Protein AF-F6EEK4-F1 (afdb_monomer)

Radius of gyration: 13.41 Å; Cα contacts (8 Å, |Δi|>4): 96; chains: 1; bounding box: 35×32×31 Å

Sequence (97 aa):
MPTETPAFQLPDASALCTNLEERAQEFRTYTPTIGKVTLNGLVANWATSQGVDLLELARNRDAVDVALENACPEVRASMLSYLDIDSIGSAMISLPG

Solvent-accessible surface area (backbone atoms only — not comparable to full-atom values): 5646 Å² total; per-residue (Å²): 128,89,82,75,71,80,70,85,75,76,70,87,29,58,68,50,47,52,57,49,58,79,40,42,69,54,36,70,70,39,55,44,70,57,29,31,54,53,50,38,52,51,52,51,52,45,34,53,75,71,71,46,59,64,69,61,42,68,75,44,30,60,44,58,37,54,32,29,50,73,58,36,46,69,60,44,54,49,51,31,62,48,41,73,45,95,42,64,28,76,47,51,64,85,71,86,128

pLDDT: mean 86.99, std 13.39, range [36.41, 97.06]

Foldseek 3Di:
DPPPDPPPADDACQQLLVVLVVCLVVLQVDALLVLLVVLQVSVVVVCVVVVHDVVVCLVVVVNSQVNCCVRPVPSQVSSCVSNVHPGSSVSNDPDDD

Structure (mmCIF, N/CA/C/O backbone):
data_AF-F6EEK4-F1
#
_entry.id   AF-F6EEK4-F1
#
loop_
_atom_site.group_PDB
_atom_site.id
_atom_site.type_symbol
_atom_site.label_atom_id
_atom_site.label_alt_id
_atom_site.label_comp_id
_atom_site.label_asym_id
_atom_site.label_entity_id
_atom_site.label_seq_id
_atom_site.pdbx_PDB_ins_code
_atom_site.Cartn_x
_atom_site.Cartn_y
_atom_site.Cartn_z
_atom_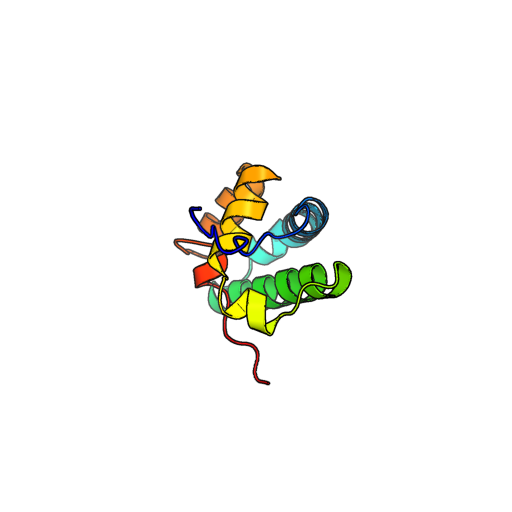site.occupancy
_atom_site.B_iso_or_equiv
_atom_site.auth_seq_id
_atom_site.auth_comp_id
_atom_site.auth_asym_id
_atom_site.auth_atom_id
_atom_site.pdbx_PDB_model_num
ATOM 1 N N . MET A 1 1 ? -21.065 -24.900 18.686 1.00 44.38 1 MET A N 1
ATOM 2 C CA . MET A 1 1 ? -21.214 -23.765 17.750 1.00 44.38 1 MET A CA 1
ATOM 3 C C . MET A 1 1 ? -19.861 -23.615 17.075 1.00 44.38 1 MET A C 1
ATOM 5 O O . MET A 1 1 ? -18.888 -23.693 17.819 1.00 44.38 1 MET A O 1
ATOM 9 N N . PRO A 1 2 ? -19.741 -23.539 15.741 1.00 53.97 2 PRO A N 1
ATOM 10 C CA . PRO A 1 2 ? -18.445 -23.262 15.134 1.00 53.97 2 PRO A CA 1
ATOM 11 C C . PRO A 1 2 ? -18.017 -21.855 15.562 1.00 53.97 2 PRO A C 1
ATOM 13 O O . PRO A 1 2 ? -18.713 -20.878 15.309 1.00 53.97 2 PRO A O 1
ATOM 16 N N . THR A 1 3 ? -16.926 -21.774 16.314 1.00 47.75 3 THR A N 1
ATOM 17 C CA . THR A 1 3 ? -16.288 -20.517 16.697 1.00 47.75 3 THR A CA 1
ATOM 18 C C . THR A 1 3 ? -15.460 -20.074 15.496 1.00 47.75 3 THR A C 1
ATOM 20 O O . THR A 1 3 ? -14.290 -20.426 15.384 1.00 47.75 3 THR A O 1
ATOM 23 N N . GLU A 1 4 ? -16.079 -19.396 14.534 1.00 55.66 4 GLU A N 1
ATOM 24 C CA . GLU A 1 4 ? -15.329 -18.738 13.466 1.00 55.66 4 GLU A CA 1
ATOM 25 C C . GLU A 1 4 ? -14.587 -17.563 14.110 1.00 55.66 4 GLU A C 1
ATOM 27 O O . GLU A 1 4 ? -15.192 -16.567 14.505 1.00 55.66 4 GLU A O 1
ATOM 32 N N . THR A 1 5 ? -13.275 -17.718 14.314 1.00 51.41 5 THR A N 1
ATOM 33 C CA . THR A 1 5 ? -12.389 -16.596 14.635 1.00 51.41 5 THR A CA 1
ATOM 34 C C . THR A 1 5 ? -12.670 -15.498 13.612 1.00 51.41 5 THR A C 1
ATOM 36 O O . THR A 1 5 ? -12.639 -15.811 12.420 1.00 51.41 5 THR A O 1
ATOM 39 N N . PRO A 1 6 ? -12.967 -14.249 14.020 1.00 58.81 6 PRO A N 1
ATOM 40 C CA . PRO A 1 6 ? -13.149 -13.179 13.053 1.00 58.81 6 PRO A CA 1
ATOM 41 C C . PRO A 1 6 ? -11.889 -13.115 12.191 1.00 58.81 6 PRO A C 1
ATOM 43 O O . PRO A 1 6 ? -10.787 -12.922 12.708 1.00 58.81 6 PRO A O 1
ATOM 46 N N . ALA A 1 7 ? -12.049 -13.374 10.892 1.00 69.56 7 ALA A N 1
ATOM 47 C CA . ALA A 1 7 ? -10.958 -13.253 9.944 1.00 69.56 7 ALA A CA 1
ATOM 48 C C . ALA A 1 7 ? -10.432 -11.818 10.024 1.00 69.56 7 ALA A C 1
ATOM 50 O O . ALA A 1 7 ? -11.219 -10.875 10.143 1.00 69.56 7 ALA A O 1
ATOM 51 N N . PHE A 1 8 ? -9.110 -11.648 9.997 1.00 82.19 8 PHE A N 1
ATOM 52 C CA . PHE A 1 8 ? -8.521 -10.320 9.903 1.00 82.19 8 PHE A CA 1
ATOM 53 C C . PHE A 1 8 ? -9.063 -9.648 8.639 1.00 82.19 8 PHE A C 1
ATOM 55 O O . PHE A 1 8 ? -8.774 -10.082 7.523 1.00 82.19 8 PHE A O 1
ATOM 62 N N . GLN A 1 9 ? -9.897 -8.630 8.828 1.00 81.00 9 GLN A N 1
ATOM 63 C CA . GLN A 1 9 ? -10.593 -7.965 7.743 1.00 81.00 9 GLN A CA 1
ATOM 64 C C . GLN A 1 9 ? -10.119 -6.526 7.666 1.00 81.00 9 GLN A C 1
ATOM 66 O O . GLN A 1 9 ? -10.195 -5.768 8.633 1.00 81.00 9 GLN A O 1
ATOM 71 N N . LEU A 1 10 ? -9.600 -6.174 6.498 1.00 88.69 10 LEU A N 1
ATOM 72 C CA . LEU A 1 10 ? -9.164 -4.824 6.216 1.00 88.69 10 LEU A CA 1
ATOM 73 C C . LEU A 1 10 ? -10.347 -3.933 5.816 1.00 88.69 10 LEU A C 1
ATOM 75 O O . LEU A 1 10 ? -11.349 -4.430 5.292 1.00 88.69 10 LEU A O 1
ATOM 79 N N . PRO A 1 11 ? -10.234 -2.619 6.058 1.00 90.12 11 PRO A N 1
ATOM 80 C CA . PRO A 1 11 ? -11.167 -1.638 5.530 1.00 90.12 11 PRO A CA 1
ATOM 81 C C . PRO A 1 11 ? -11.055 -1.552 4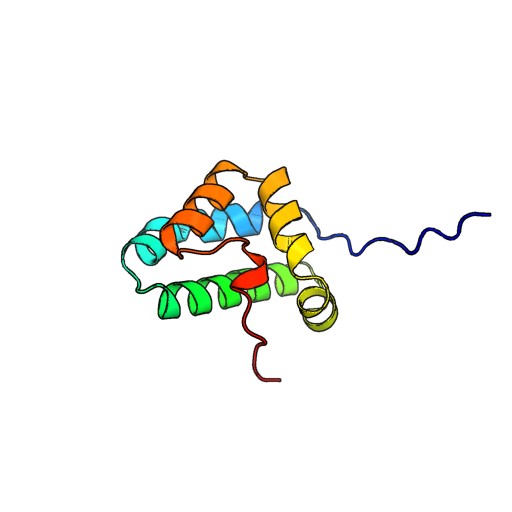.003 1.00 90.12 11 PRO A C 1
ATOM 83 O O . PRO A 1 11 ? -10.171 -2.146 3.383 1.00 90.12 11 PRO A O 1
ATOM 86 N N . ASP A 1 12 ? -11.955 -0.779 3.401 1.00 91.69 12 ASP A N 1
ATOM 87 C CA . ASP A 1 12 ? -11.934 -0.512 1.968 1.00 91.69 12 ASP A CA 1
ATOM 88 C C . ASP A 1 12 ? -10.572 0.042 1.501 1.00 91.69 12 ASP A C 1
ATOM 90 O O . ASP A 1 12 ? -9.985 0.944 2.113 1.00 91.69 12 ASP A O 1
ATOM 94 N N . ALA A 1 13 ? -10.062 -0.516 0.403 1.00 95.00 13 ALA A N 1
ATOM 95 C CA . ALA A 1 13 ? -8.742 -0.190 -0.122 1.00 95.00 13 ALA A CA 1
ATOM 96 C C . ALA A 1 13 ? -8.762 0.907 -1.197 1.00 95.00 13 ALA A C 1
ATOM 98 O O . ALA A 1 13 ? -7.704 1.195 -1.749 1.00 95.00 13 ALA A O 1
ATOM 99 N N . SER A 1 14 ? -9.891 1.575 -1.476 1.00 95.62 14 SER A N 1
ATOM 100 C CA . SER A 1 14 ? -9.973 2.592 -2.542 1.00 95.62 14 SER A CA 1
ATOM 101 C C . SER A 1 14 ? -8.942 3.705 -2.362 1.00 95.62 14 SER A C 1
ATOM 103 O O . SER A 1 14 ? -8.286 4.111 -3.317 1.00 95.62 14 SER A O 1
ATOM 105 N N . ALA A 1 15 ? -8.720 4.153 -1.122 1.00 95.25 15 ALA A N 1
ATOM 106 C CA . ALA A 1 15 ? -7.689 5.147 -0.832 1.00 95.25 15 ALA A CA 1
ATOM 107 C C . ALA A 1 15 ? -6.272 4.620 -1.124 1.00 95.25 15 ALA A C 1
ATOM 109 O O . ALA A 1 15 ? -5.426 5.364 -1.617 1.00 95.25 15 ALA A O 1
ATOM 110 N N . LEU A 1 16 ? -5.992 3.342 -0.848 1.00 95.88 16 LEU A N 1
ATOM 111 C CA . LEU A 1 16 ? -4.714 2.724 -1.209 1.00 95.88 16 LEU A CA 1
ATOM 112 C C . LEU A 1 16 ? -4.568 2.616 -2.733 1.00 95.88 16 LEU A C 1
ATOM 114 O O . LEU A 1 16 ? -3.502 2.933 -3.251 1.00 95.88 16 LEU A O 1
ATOM 118 N N . CYS A 1 17 ? -5.637 2.247 -3.444 1.00 96.88 17 CYS A N 1
ATOM 119 C CA . CYS A 1 17 ? -5.673 2.205 -4.906 1.00 96.88 17 CYS A CA 1
ATOM 120 C C . CYS A 1 17 ? -5.290 3.559 -5.513 1.00 96.88 17 CYS A C 1
ATOM 122 O O . CYS A 1 17 ? -4.348 3.621 -6.299 1.00 96.88 17 CYS A O 1
ATOM 124 N N . THR A 1 18 ? -5.924 4.649 -5.062 1.00 96.69 18 THR A N 1
ATOM 125 C CA . THR A 1 18 ? -5.595 6.009 -5.515 1.00 96.69 18 THR A CA 1
ATOM 126 C C . THR A 1 18 ? -4.119 6.336 -5.292 1.00 96.69 18 THR A C 1
ATOM 128 O O . THR A 1 18 ? -3.442 6.766 -6.221 1.00 96.69 18 THR A O 1
ATOM 131 N N . ASN A 1 19 ? -3.583 6.061 -4.098 1.00 95.50 19 ASN A N 1
ATOM 132 C CA . ASN A 1 19 ? -2.172 6.321 -3.794 1.00 95.50 19 ASN A CA 1
ATOM 133 C C . ASN A 1 19 ? -1.206 5.531 -4.704 1.00 95.50 19 ASN A C 1
ATOM 135 O O . ASN A 1 19 ? -0.141 6.034 -5.072 1.00 95.50 19 ASN A O 1
ATOM 139 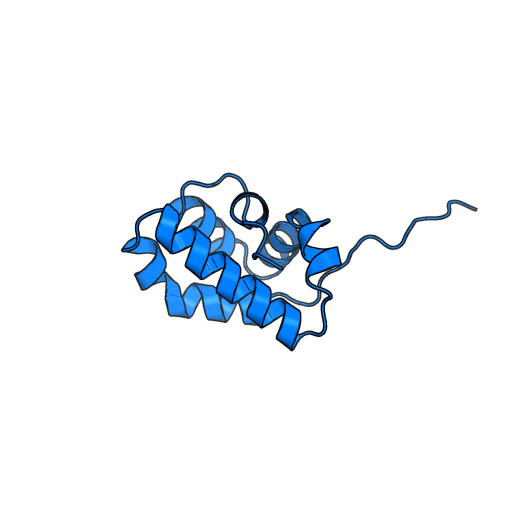N N . LEU A 1 20 ? -1.547 4.284 -5.050 1.00 95.12 20 LEU A N 1
ATOM 140 C CA . LEU A 1 20 ? -0.747 3.448 -5.950 1.00 95.12 20 LEU A CA 1
ATOM 141 C C . LEU A 1 20 ? -0.802 3.957 -7.394 1.00 95.12 20 LEU A C 1
ATOM 143 O O . LEU A 1 20 ? 0.224 3.972 -8.076 1.00 9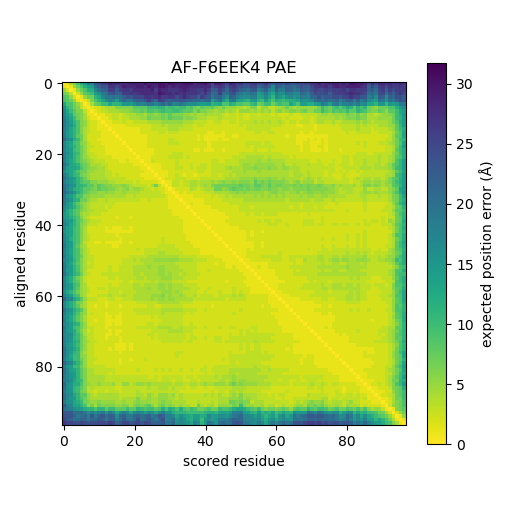5.12 20 LEU A O 1
ATOM 147 N N . GLU A 1 21 ? -1.973 4.396 -7.853 1.00 94.38 21 GLU A N 1
ATOM 148 C CA . GLU A 1 21 ? -2.159 4.967 -9.189 1.00 94.38 21 GLU A CA 1
ATOM 149 C C . GLU A 1 21 ? -1.423 6.295 -9.359 1.00 94.38 21 GLU A C 1
ATOM 151 O O . GLU A 1 21 ? -0.696 6.469 -10.340 1.00 94.38 21 GLU A O 1
ATOM 156 N N . GLU A 1 22 ? -1.532 7.199 -8.382 1.00 95.12 22 GLU A N 1
ATOM 157 C CA . GLU A 1 22 ? -0.822 8.484 -8.379 1.00 95.12 22 GLU A CA 1
ATOM 158 C C . GLU A 1 22 ? 0.697 8.298 -8.488 1.00 95.12 22 GLU A C 1
ATOM 160 O O . GLU A 1 22 ? 1.392 9.105 -9.107 1.00 95.12 22 GLU A O 1
ATOM 165 N N . ARG A 1 23 ? 1.216 7.193 -7.942 1.00 93.00 23 ARG A N 1
ATOM 166 C CA . ARG A 1 23 ? 2.641 6.839 -7.971 1.00 93.00 23 ARG A CA 1
ATOM 167 C C . ARG A 1 23 ? 3.001 5.799 -9.026 1.00 93.00 23 ARG A C 1
ATOM 169 O O . ARG A 1 23 ? 4.146 5.351 -9.072 1.00 93.00 23 ARG A O 1
ATOM 176 N N . ALA A 1 24 ? 2.093 5.433 -9.930 1.00 90.94 24 ALA A N 1
ATOM 177 C CA . ALA A 1 24 ? 2.339 4.379 -10.916 1.00 90.94 24 ALA A CA 1
ATOM 178 C C . ALA A 1 24 ? 3.567 4.660 -11.805 1.00 90.94 24 ALA A C 1
ATOM 180 O O . ALA A 1 24 ? 4.283 3.736 -12.192 1.00 90.94 24 ALA A O 1
ATOM 181 N N . GLN A 1 25 ? 3.848 5.930 -12.119 1.00 91.06 25 GLN A N 1
ATOM 182 C CA . GLN A 1 25 ? 5.049 6.308 -12.873 1.00 91.06 25 GLN A CA 1
ATOM 183 C C . GLN A 1 25 ? 6.347 6.053 -12.085 1.00 91.06 25 GLN A C 1
ATOM 185 O O . GLN A 1 25 ? 7.343 5.632 -12.678 1.00 91.06 25 GLN A O 1
ATOM 190 N N . GLU A 1 26 ? 6.337 6.264 -10.766 1.00 91.56 26 GLU A N 1
ATOM 191 C CA . GLU A 1 26 ? 7.471 5.964 -9.885 1.00 91.56 26 GLU A CA 1
ATOM 192 C C . GLU A 1 26 ? 7.767 4.462 -9.910 1.00 91.56 26 GLU A C 1
ATOM 194 O O . GLU A 1 26 ? 8.892 4.061 -10.204 1.00 91.56 26 GLU A O 1
ATOM 199 N N . PHE A 1 27 ? 6.738 3.629 -9.722 1.00 91.25 27 PHE A N 1
ATOM 200 C CA . PHE A 1 27 ? 6.860 2.168 -9.735 1.00 91.25 27 PHE A CA 1
ATOM 201 C C . PHE A 1 27 ? 7.428 1.611 -11.044 1.00 91.25 27 PHE A C 1
ATOM 203 O O . PHE A 1 27 ? 8.210 0.668 -11.008 1.00 91.25 27 PHE A O 1
ATOM 210 N N . ARG A 1 28 ? 7.097 2.217 -12.190 1.00 89.38 28 ARG A N 1
ATOM 211 C CA . ARG A 1 28 ? 7.655 1.829 -13.501 1.00 89.38 28 ARG A CA 1
ATOM 212 C C . ARG A 1 28 ? 9.124 2.213 -13.684 1.00 89.38 28 ARG A C 1
ATOM 214 O O . ARG A 1 28 ? 9.799 1.638 -14.532 1.00 89.38 28 ARG A O 1
ATOM 221 N N . THR A 1 29 ? 9.596 3.219 -12.953 1.00 91.44 29 THR A N 1
ATOM 222 C CA . THR A 1 29 ? 10.952 3.772 -13.100 1.00 91.44 29 THR A CA 1
ATOM 223 C C . THR A 1 29 ? 11.911 3.204 -12.054 1.00 91.44 29 THR A C 1
ATOM 225 O O . THR A 1 29 ? 13.117 3.115 -12.281 1.00 91.44 29 THR A O 1
ATOM 228 N N . TYR A 1 30 ? 11.388 2.843 -10.885 1.00 88.69 30 TYR A N 1
ATOM 229 C CA . TYR A 1 30 ? 12.169 2.328 -9.773 1.00 88.69 30 TYR A CA 1
ATOM 230 C C . TYR A 1 30 ? 12.647 0.899 -10.008 1.00 88.69 30 TYR A C 1
ATOM 232 O O . TYR A 1 30 ? 11.998 0.086 -10.658 1.00 88.69 30 TYR A O 1
ATOM 240 N N . THR A 1 31 ? 13.798 0.576 -9.415 1.00 87.56 31 THR A N 1
ATOM 241 C CA . THR A 1 31 ? 14.203 -0.823 -9.279 1.00 87.56 31 THR A CA 1
ATOM 242 C C . THR A 1 31 ? 13.219 -1.548 -8.356 1.00 87.56 31 THR A C 1
ATOM 244 O O . THR A 1 31 ? 12.662 -0.913 -7.451 1.00 87.56 31 THR A O 1
ATOM 247 N N . PRO A 1 32 ? 13.048 -2.877 -8.493 1.00 85.12 32 PRO A N 1
ATOM 248 C CA . PRO A 1 32 ? 12.143 -3.644 -7.637 1.00 85.12 32 PRO A CA 1
ATOM 249 C C . PRO A 1 32 ? 12.377 -3.415 -6.138 1.00 85.12 32 PRO A C 1
ATOM 251 O O . PRO A 1 32 ? 11.428 -3.329 -5.366 1.00 85.12 32 PRO A O 1
ATOM 254 N N . THR A 1 33 ? 13.632 -3.244 -5.708 1.00 87.31 33 THR A N 1
ATOM 255 C CA . THR A 1 33 ? 13.970 -2.952 -4.306 1.00 87.31 33 THR A CA 1
ATOM 256 C C . THR A 1 33 ? 13.388 -1.620 -3.831 1.00 87.31 33 THR A C 1
ATOM 258 O O . THR A 1 33 ? 12.767 -1.575 -2.771 1.00 87.31 33 THR A O 1
ATOM 261 N N . ILE A 1 34 ? 13.559 -0.541 -4.603 1.00 88.62 34 ILE A N 1
ATOM 262 C CA . ILE A 1 34 ? 13.026 0.782 -4.241 1.00 88.62 34 ILE A CA 1
ATOM 263 C C . ILE A 1 34 ? 11.498 0.756 -4.303 1.00 88.62 34 ILE A C 1
ATOM 265 O O . ILE A 1 34 ? 10.840 1.230 -3.381 1.00 88.62 34 ILE A O 1
ATOM 269 N N . GLY A 1 35 ? 10.930 0.131 -5.337 1.00 90.94 35 GLY A N 1
ATOM 270 C CA . GLY A 1 35 ? 9.487 -0.023 -5.469 1.00 90.94 35 GLY A CA 1
ATOM 271 C C . GLY A 1 35 ? 8.859 -0.748 -4.272 1.00 90.94 35 GLY A C 1
ATOM 272 O O . GLY A 1 35 ? 7.857 -0.283 -3.737 1.00 90.94 35 GLY A O 1
ATOM 273 N N . LYS A 1 36 ? 9.479 -1.823 -3.770 1.00 90.31 36 LYS A N 1
ATOM 274 C CA . LYS A 1 36 ? 9.005 -2.528 -2.564 1.00 90.31 36 LYS A CA 1
ATOM 275 C C . LYS A 1 36 ? 9.001 -1.621 -1.332 1.00 90.31 36 LYS A C 1
ATOM 277 O O . LYS A 1 36 ? 8.036 -1.640 -0.573 1.00 90.31 36 LYS A O 1
ATOM 282 N N . VAL A 1 37 ? 10.031 -0.795 -1.136 1.00 90.88 37 VAL A N 1
ATOM 283 C CA . VAL A 1 37 ? 10.069 0.173 -0.022 1.00 90.88 37 VAL A CA 1
ATOM 284 C C . VAL A 1 37 ? 8.946 1.205 -0.152 1.00 90.88 37 VAL A C 1
ATOM 286 O O . VAL A 1 37 ? 8.231 1.450 0.819 1.00 90.88 37 VAL A O 1
ATOM 289 N N . THR A 1 38 ? 8.737 1.755 -1.351 1.00 91.50 38 THR A N 1
ATOM 290 C CA . THR A 1 38 ? 7.640 2.697 -1.621 1.00 91.50 38 THR A CA 1
ATOM 291 C C . THR A 1 38 ? 6.280 2.062 -1.334 1.00 91.50 38 THR A C 1
ATOM 293 O O . THR A 1 38 ? 5.474 2.648 -0.616 1.00 91.50 38 THR A O 1
ATOM 296 N N . LEU A 1 39 ? 6.044 0.837 -1.817 1.00 92.94 39 LEU A N 1
ATOM 297 C CA . LEU A 1 39 ? 4.814 0.085 -1.560 1.00 92.94 39 LEU A CA 1
ATOM 298 C C . LEU A 1 39 ? 4.561 -0.098 -0.056 1.00 92.94 39 LEU A C 1
ATOM 300 O O . LEU A 1 39 ? 3.457 0.173 0.410 1.00 92.94 39 LEU A O 1
ATOM 304 N N . ASN A 1 40 ? 5.581 -0.495 0.713 1.00 91.56 40 ASN A N 1
ATOM 305 C CA . ASN A 1 40 ? 5.468 -0.645 2.169 1.00 91.56 40 ASN A CA 1
ATOM 306 C C . ASN A 1 40 ? 5.037 0.652 2.853 1.00 91.56 40 ASN A C 1
ATOM 308 O O . ASN A 1 40 ? 4.150 0.630 3.704 1.00 91.56 40 ASN A O 1
ATOM 312 N N . GLY A 1 41 ? 5.637 1.780 2.465 1.00 92.06 41 GLY A N 1
ATOM 313 C CA . GLY A 1 41 ? 5.276 3.088 3.004 1.00 92.06 41 GLY A CA 1
ATOM 314 C C . GLY A 1 41 ? 3.818 3.454 2.726 1.00 92.06 41 GLY A C 1
ATOM 315 O O . GLY A 1 41 ? 3.123 3.918 3.627 1.00 92.06 41 GLY A O 1
ATOM 316 N N . LEU A 1 42 ? 3.329 3.195 1.509 1.00 94.25 42 LEU A N 1
ATOM 317 C CA . LEU A 1 42 ? 1.937 3.471 1.136 1.00 94.25 42 LEU A CA 1
ATOM 318 C C . LEU A 1 42 ? 0.947 2.591 1.901 1.00 94.25 42 LEU A C 1
ATOM 320 O O . LEU A 1 42 ? -0.029 3.110 2.441 1.00 94.25 42 LEU A O 1
ATOM 324 N N . VAL A 1 43 ? 1.219 1.286 2.000 1.00 93.88 43 VAL A N 1
ATOM 325 C CA . VAL A 1 43 ? 0.373 0.346 2.749 1.00 93.88 43 VAL A CA 1
ATOM 326 C C . VAL A 1 43 ? 0.338 0.717 4.230 1.00 93.88 43 VAL A C 1
ATOM 328 O O . VAL A 1 43 ? -0.742 0.790 4.809 1.00 93.88 43 VAL A O 1
ATOM 331 N N . ALA A 1 44 ? 1.490 1.013 4.840 1.00 91.94 44 ALA A N 1
ATOM 332 C CA . ALA A 1 44 ? 1.561 1.400 6.246 1.00 91.94 44 ALA A CA 1
ATOM 333 C C . ALA A 1 44 ? 0.844 2.731 6.519 1.00 91.94 44 ALA A C 1
ATOM 335 O O . ALA A 1 44 ? 0.105 2.840 7.498 1.00 91.94 44 ALA A O 1
AT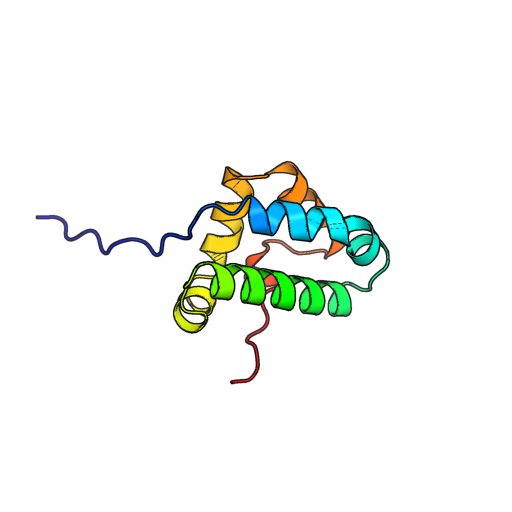OM 336 N N . ASN A 1 45 ? 1.012 3.729 5.645 1.00 93.62 45 ASN A N 1
ATOM 337 C CA . ASN A 1 45 ? 0.330 5.015 5.770 1.00 93.62 45 ASN A CA 1
ATOM 338 C C . ASN A 1 45 ? -1.193 4.866 5.638 1.00 93.62 45 ASN A C 1
ATOM 340 O O . ASN A 1 45 ? -1.936 5.397 6.462 1.00 93.62 45 ASN A O 1
ATOM 344 N N . TRP A 1 46 ? -1.659 4.111 4.639 1.00 94.44 46 TRP A N 1
ATOM 345 C CA . TRP A 1 46 ? -3.081 3.816 4.466 1.00 94.44 46 TRP A CA 1
ATOM 346 C C . TRP A 1 46 ? -3.649 3.073 5.679 1.00 94.44 46 TRP A C 1
ATOM 348 O O . TRP A 1 46 ? -4.630 3.526 6.261 1.00 94.44 46 TRP A O 1
ATOM 358 N N . ALA A 1 47 ? -3.000 1.993 6.114 1.00 92.62 47 ALA A N 1
ATOM 359 C CA . ALA A 1 47 ? -3.428 1.209 7.268 1.00 92.62 47 ALA A CA 1
ATOM 360 C C . ALA A 1 47 ? -3.522 2.077 8.534 1.00 92.62 47 ALA A C 1
ATOM 362 O O . ALA A 1 47 ? -4.552 2.082 9.208 1.00 92.62 47 ALA A O 1
ATOM 363 N N . THR A 1 48 ? -2.500 2.897 8.794 1.00 93.31 48 THR A N 1
ATOM 364 C CA . THR A 1 48 ? -2.486 3.846 9.920 1.00 93.31 48 THR A CA 1
ATOM 365 C C . THR A 1 48 ? -3.634 4.853 9.826 1.00 93.31 48 THR A C 1
ATOM 367 O O . THR A 1 48 ? -4.333 5.082 10.810 1.00 93.31 48 THR A O 1
ATOM 370 N N . SER A 1 49 ? -3.882 5.419 8.640 1.00 93.06 49 SER A N 1
ATOM 371 C CA . SER A 1 49 ? -4.990 6.355 8.399 1.00 93.06 49 SER A CA 1
ATOM 372 C C . SER A 1 49 ? -6.367 5.737 8.645 1.00 93.06 49 SER A C 1
ATOM 374 O O . SER A 1 49 ? -7.311 6.475 8.921 1.00 93.06 49 SER A O 1
ATOM 376 N N . GLN A 1 50 ? -6.497 4.419 8.508 1.00 92.12 50 GLN A N 1
ATOM 377 C CA . GLN A 1 50 ? -7.743 3.693 8.743 1.00 92.12 50 GLN A CA 1
ATOM 378 C C . GLN A 1 50 ? -7.840 3.116 10.167 1.00 92.12 50 GLN A C 1
ATOM 380 O O . GLN A 1 50 ? -8.834 2.478 10.503 1.00 92.12 50 GLN A O 1
ATOM 385 N N . GLY A 1 51 ? -6.823 3.322 11.013 1.00 91.25 51 GLY A N 1
ATOM 386 C CA . GLY A 1 51 ? -6.774 2.768 12.368 1.00 91.25 51 GLY A CA 1
ATOM 387 C C . GLY A 1 51 ? -6.479 1.266 12.423 1.00 91.25 51 GLY A C 1
ATOM 388 O O . GLY A 1 51 ? -6.785 0.624 13.426 1.00 91.25 51 GLY A O 1
ATOM 389 N N . VAL A 1 52 ? -5.902 0.695 11.363 1.00 91.69 52 VAL A N 1
ATOM 390 C CA . VAL A 1 52 ? -5.472 -0.708 11.326 1.00 91.69 52 VAL A CA 1
ATOM 391 C C . VAL A 1 52 ? -4.166 -0.863 12.100 1.00 91.69 52 VAL A C 1
ATOM 393 O O . VAL A 1 52 ? -3.208 -0.119 11.885 1.00 91.69 52 VAL A O 1
ATOM 396 N N . ASP A 1 53 ? -4.107 -1.868 12.972 1.00 90.88 53 ASP A N 1
ATOM 397 C CA . ASP A 1 53 ? -2.884 -2.223 13.684 1.00 90.88 53 ASP A CA 1
ATOM 398 C C . ASP A 1 53 ? -1.845 -2.815 12.713 1.00 90.88 53 ASP A C 1
ATOM 400 O O . ASP A 1 53 ? -2.075 -3.842 12.067 1.00 90.88 53 ASP A O 1
ATOM 404 N N . LEU A 1 54 ? -0.690 -2.153 12.591 1.00 89.06 54 LEU A N 1
ATOM 405 C CA . LEU A 1 54 ? 0.361 -2.557 11.651 1.00 89.06 54 LEU A CA 1
ATOM 406 C C . LEU A 1 54 ? 0.989 -3.908 12.011 1.00 89.06 54 LEU A C 1
ATOM 408 O O . LEU A 1 54 ? 1.492 -4.598 11.124 1.00 89.06 54 LEU A O 1
ATOM 412 N N . LEU A 1 55 ? 0.966 -4.298 13.288 1.00 89.19 55 LEU A N 1
ATOM 413 C CA . LEU A 1 55 ? 1.514 -5.573 13.735 1.00 89.19 55 LEU A CA 1
ATOM 414 C C . LEU A 1 55 ? 0.578 -6.731 13.350 1.00 89.19 55 LEU A C 1
ATOM 416 O O . LEU A 1 55 ? 1.047 -7.755 12.851 1.00 89.19 55 LEU A O 1
ATOM 420 N N . GLU A 1 56 ? -0.734 -6.560 13.509 1.00 89.94 56 GLU A N 1
ATOM 421 C CA . GLU A 1 56 ? -1.753 -7.480 12.994 1.00 89.94 56 GLU A CA 1
ATOM 422 C C . GLU A 1 56 ? -1.720 -7.551 11.465 1.00 89.94 56 GLU A C 1
ATOM 424 O O . GLU A 1 56 ? -1.762 -8.644 10.900 1.00 89.94 56 GLU A O 1
ATOM 429 N N . LEU A 1 57 ?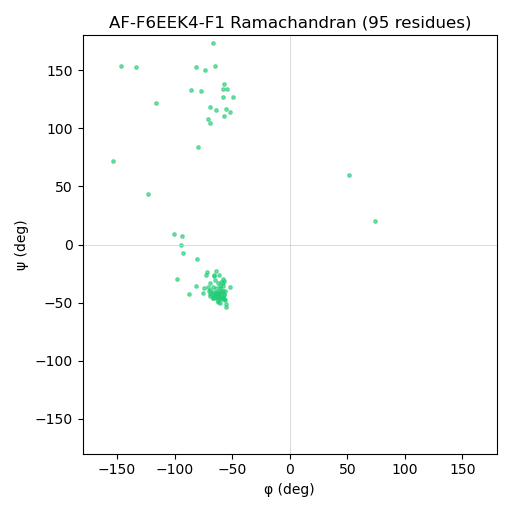 -1.558 -6.413 10.787 1.00 89.69 57 LEU A N 1
ATOM 430 C CA . LEU A 1 57 ? -1.413 -6.371 9.334 1.00 89.69 57 LEU A CA 1
ATOM 431 C C . LEU A 1 57 ? -0.166 -7.119 8.854 1.00 89.69 57 LEU A C 1
ATOM 433 O O . LEU A 1 57 ? -0.238 -7.882 7.896 1.00 89.69 57 LEU A O 1
ATOM 437 N N . ALA A 1 58 ? 0.969 -6.955 9.535 1.00 88.12 58 ALA A N 1
ATOM 438 C CA . ALA A 1 58 ? 2.196 -7.674 9.207 1.00 88.12 58 ALA A CA 1
ATOM 439 C C . ALA A 1 58 ? 2.040 -9.198 9.364 1.00 88.12 58 ALA A C 1
ATOM 441 O O . ALA A 1 58 ? 2.629 -9.959 8.594 1.00 88.12 58 ALA A O 1
ATOM 442 N N . ARG A 1 59 ? 1.221 -9.652 10.326 1.00 89.69 59 ARG A N 1
ATOM 443 C CA . ARG A 1 59 ? 0.849 -11.069 10.488 1.00 89.69 59 ARG A CA 1
ATOM 444 C C . ARG A 1 59 ? -0.118 -11.565 9.408 1.00 89.69 59 ARG A C 1
ATOM 446 O O . ARG A 1 59 ? -0.102 -12.752 9.101 1.00 89.69 59 ARG 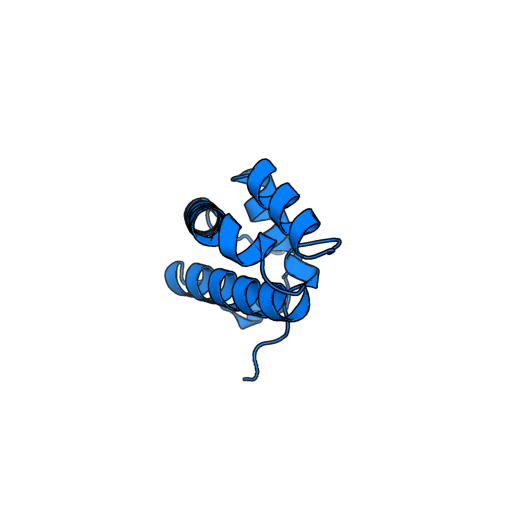A O 1
ATOM 453 N N . ASN A 1 60 ? -0.915 -10.672 8.822 1.00 91.00 60 ASN A N 1
ATOM 454 C CA . ASN A 1 60 ? -1.984 -10.978 7.867 1.00 91.00 60 ASN A CA 1
ATOM 455 C C . ASN A 1 60 ? -1.798 -10.236 6.529 1.00 91.00 60 ASN A C 1
ATOM 457 O O . ASN A 1 60 ? -2.741 -9.687 5.962 1.00 91.00 60 ASN A O 1
ATOM 461 N N . ARG A 1 61 ? -0.566 -10.204 6.015 1.00 89.88 61 ARG A 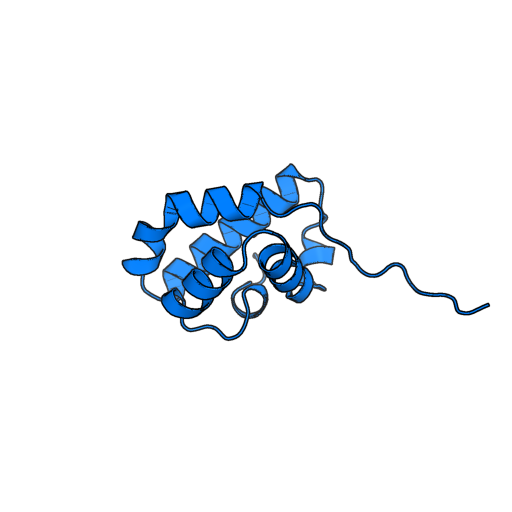N 1
ATOM 462 C CA . ARG A 1 61 ? -0.182 -9.438 4.813 1.00 89.88 61 ARG A CA 1
ATOM 463 C C . ARG A 1 61 ? -0.967 -9.802 3.548 1.00 89.88 61 ARG A C 1
ATOM 465 O O . ARG A 1 61 ? -1.196 -8.939 2.705 1.00 89.88 61 ARG A O 1
ATOM 472 N N . ASP A 1 62 ? -1.424 -11.047 3.435 1.00 90.06 62 ASP A N 1
ATOM 473 C CA . ASP A 1 62 ? -2.265 -11.510 2.325 1.00 90.06 62 ASP A CA 1
ATOM 474 C C . ASP A 1 62 ? -3.628 -10.797 2.287 1.00 90.06 62 ASP A C 1
ATOM 476 O O . ASP A 1 62 ? -4.230 -10.661 1.225 1.00 90.06 62 ASP A O 1
ATOM 480 N N . ALA A 1 63 ? -4.091 -10.244 3.414 1.00 91.94 63 ALA A N 1
ATOM 481 C CA . ALA A 1 63 ? -5.325 -9.470 3.444 1.00 91.94 63 ALA A CA 1
ATOM 482 C C . ALA A 1 63 ? -5.230 -8.175 2.624 1.00 91.94 63 ALA A C 1
ATOM 484 O O . ALA A 1 63 ? -6.240 -7.749 2.072 1.00 91.94 63 ALA A O 1
ATOM 485 N N . VAL A 1 64 ? -4.043 -7.558 2.501 1.00 92.44 64 VAL A N 1
ATOM 486 C CA . VAL A 1 64 ? -3.846 -6.359 1.655 1.00 92.44 64 VAL A CA 1
ATOM 487 C C . VAL A 1 64 ? -4.082 -6.700 0.193 1.00 92.44 64 VAL A C 1
ATOM 489 O O . VAL A 1 64 ? -4.696 -5.936 -0.546 1.00 92.44 64 VAL A O 1
ATOM 492 N N . ASP A 1 65 ? -3.598 -7.869 -0.210 1.00 92.38 65 ASP A N 1
ATOM 493 C CA . ASP A 1 65 ? -3.723 -8.369 -1.565 1.00 92.38 65 ASP A CA 1
ATOM 494 C C . ASP A 1 65 ? -5.196 -8.645 -1.911 1.00 92.38 65 ASP A C 1
ATOM 496 O O . ASP A 1 65 ? -5.692 -8.147 -2.920 1.00 92.38 65 ASP A O 1
ATOM 500 N N . VAL A 1 66 ? -5.932 -9.293 -0.999 1.00 93.19 66 VAL A N 1
ATOM 501 C CA . VAL A 1 66 ? -7.389 -9.491 -1.101 1.00 93.19 66 VAL A CA 1
ATOM 502 C C . VAL A 1 66 ? -8.148 -8.159 -1.110 1.00 93.19 66 VAL A C 1
ATOM 504 O O . VAL A 1 66 ? -9.091 -7.987 -1.881 1.00 93.19 66 VAL A O 1
ATOM 507 N N . ALA A 1 67 ? -7.760 -7.196 -0.273 1.00 93.50 67 ALA A N 1
ATOM 508 C CA . ALA A 1 67 ? -8.413 -5.890 -0.222 1.00 93.50 67 ALA A CA 1
ATOM 509 C C . ALA A 1 67 ? -8.249 -5.126 -1.548 1.00 93.50 67 ALA A C 1
ATOM 511 O O . ALA A 1 67 ? -9.220 -4.575 -2.066 1.00 93.50 67 ALA A O 1
ATOM 512 N N . LEU A 1 68 ? -7.050 -5.152 -2.137 1.00 94.62 68 LEU A N 1
ATOM 513 C CA . LEU A 1 68 ? -6.781 -4.553 -3.444 1.00 94.62 68 LEU A CA 1
ATOM 514 C C . LEU A 1 68 ? -7.429 -5.325 -4.598 1.00 94.62 68 LEU A C 1
ATOM 516 O O . LEU A 1 68 ? -7.900 -4.699 -5.540 1.00 94.62 68 LEU A O 1
ATOM 520 N N . GLU A 1 69 ? -7.489 -6.658 -4.541 1.00 95.25 69 GLU A N 1
ATOM 521 C CA . GLU A 1 69 ? -8.196 -7.464 -5.545 1.00 95.25 69 GLU A CA 1
ATOM 522 C C . GLU A 1 69 ? -9.692 -7.125 -5.590 1.00 95.25 69 GLU A C 1
ATOM 524 O O . GLU A 1 69 ? -10.259 -7.006 -6.675 1.00 95.25 69 GLU A O 1
ATOM 529 N N . ASN A 1 70 ? -10.309 -6.899 -4.427 1.00 93.81 70 ASN A N 1
ATOM 530 C CA . ASN A 1 70 ? -11.716 -6.513 -4.335 1.00 93.81 70 ASN A CA 1
ATOM 531 C C . ASN A 1 70 ? -11.973 -5.055 -4.749 1.00 93.81 70 ASN A C 1
ATOM 533 O O . ASN A 1 70 ? -13.007 -4.774 -5.351 1.00 93.81 70 ASN A O 1
ATOM 537 N N . ALA A 1 71 ? -11.070 -4.128 -4.415 1.00 95.75 71 ALA A N 1
ATOM 538 C CA . ALA A 1 71 ? -11.274 -2.698 -4.663 1.00 95.75 71 ALA A CA 1
ATOM 539 C C . ALA A 1 71 ? -10.802 -2.242 -6.055 1.00 95.75 71 ALA A C 1
ATOM 541 O O . ALA A 1 71 ? -11.474 -1.450 -6.712 1.00 95.75 71 ALA A O 1
ATOM 542 N N . CYS A 1 72 ? -9.638 -2.713 -6.509 1.00 97.06 72 CYS A N 1
ATOM 543 C CA . CYS A 1 72 ? -8.975 -2.248 -7.729 1.00 97.06 72 CYS A CA 1
ATOM 544 C C . CYS A 1 72 ? -8.068 -3.336 -8.350 1.00 97.06 72 CYS A C 1
ATOM 546 O O . CYS A 1 72 ? -6.834 -3.218 -8.344 1.00 97.06 72 CYS A O 1
ATOM 548 N N . PRO A 1 73 ? -8.646 -4.395 -8.948 1.00 96.31 73 PRO A N 1
ATOM 549 C CA . PRO A 1 73 ? -7.877 -5.533 -9.460 1.00 96.31 73 PRO A CA 1
ATOM 550 C C . PRO A 1 73 ? -6.850 -5.148 -10.542 1.00 96.31 73 PRO A C 1
ATOM 552 O 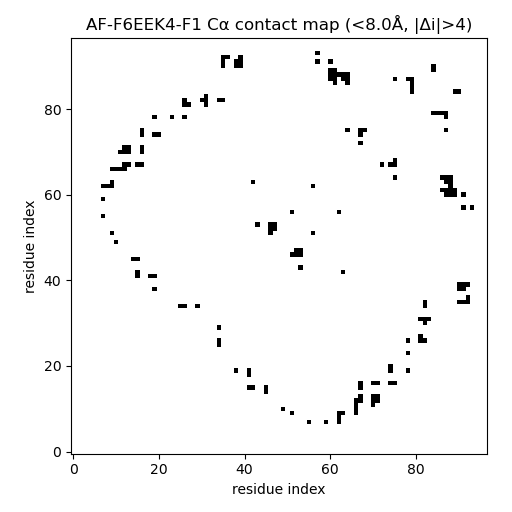O . PRO A 1 73 ? -5.769 -5.733 -10.604 1.00 96.31 73 PRO A O 1
ATOM 555 N N . GLU A 1 74 ? -7.135 -4.132 -11.361 1.00 95.94 74 GLU A N 1
ATOM 556 C CA . GLU A 1 74 ? -6.223 -3.644 -12.410 1.00 95.94 74 GLU A CA 1
ATOM 557 C C . GLU A 1 74 ? -4.976 -2.945 -11.837 1.00 95.94 74 GLU A C 1
ATOM 559 O O . GLU A 1 74 ? -3.853 -3.138 -12.324 1.00 95.94 74 GLU A O 1
ATOM 564 N N . VAL A 1 75 ? -5.152 -2.166 -10.765 1.00 95.56 75 VAL A N 1
ATOM 565 C CA . VAL A 1 75 ? -4.054 -1.489 -10.056 1.00 95.56 75 VAL A CA 1
ATOM 566 C C . VAL A 1 75 ? -3.192 -2.522 -9.341 1.00 95.56 75 VAL A C 1
ATOM 568 O O . VAL A 1 75 ? -1.965 -2.470 -9.443 1.00 95.56 75 VAL A O 1
ATOM 571 N N . ARG A 1 76 ? -3.820 -3.515 -8.694 1.00 95.81 76 ARG A N 1
ATOM 572 C CA . ARG A 1 76 ? -3.109 -4.653 -8.101 1.00 95.81 76 ARG A CA 1
ATOM 573 C C . ARG A 1 76 ? -2.246 -5.364 -9.142 1.00 95.81 76 ARG A C 1
ATOM 575 O O . ARG A 1 76 ? -1.043 -5.484 -8.936 1.00 95.81 76 ARG A O 1
ATOM 582 N N . ALA A 1 77 ? -2.827 -5.777 -10.269 1.00 95.94 77 ALA A N 1
ATOM 583 C CA . ALA A 1 77 ? -2.100 -6.475 -11.330 1.00 95.94 77 ALA A CA 1
ATOM 584 C C . ALA A 1 77 ? -0.914 -5.653 -11.864 1.00 95.94 77 ALA A C 1
ATOM 586 O O . ALA A 1 77 ? 0.177 -6.186 -12.074 1.00 95.94 77 ALA A O 1
ATOM 587 N N . SER A 1 78 ? -1.100 -4.338 -12.015 1.00 94.06 78 SER A N 1
ATOM 588 C CA . SER A 1 78 ? -0.028 -3.419 -12.403 1.00 94.06 78 SER A CA 1
ATOM 589 C C . SER A 1 78 ? 1.122 -3.417 -11.393 1.00 94.06 78 SER A C 1
ATOM 591 O O . SER A 1 78 ? 2.280 -3.515 -11.789 1.00 94.06 78 SER A O 1
ATOM 593 N N . MET A 1 79 ? 0.823 -3.347 -10.093 1.00 93.81 79 MET A N 1
ATOM 594 C CA . MET A 1 79 ? 1.844 -3.372 -9.041 1.00 93.81 79 MET A CA 1
ATOM 595 C C . MET A 1 79 ? 2.604 -4.699 -8.992 1.00 93.81 79 MET A C 1
ATOM 597 O O . MET A 1 79 ? 3.830 -4.677 -8.888 1.00 93.81 79 MET A O 1
ATOM 601 N N . LEU A 1 80 ? 1.907 -5.836 -9.120 1.00 94.12 80 LEU A N 1
ATOM 602 C CA . LEU A 1 80 ? 2.546 -7.157 -9.196 1.00 94.12 80 LEU A CA 1
ATOM 603 C C . LEU A 1 80 ? 3.544 -7.219 -10.361 1.00 94.12 80 LEU A C 1
ATOM 605 O O . LEU A 1 80 ? 4.680 -7.662 -10.189 1.00 94.12 80 LEU A O 1
ATOM 609 N N . SER A 1 81 ? 3.149 -6.689 -11.523 1.00 92.62 81 SER A N 1
ATOM 610 C CA . SER A 1 81 ? 4.002 -6.639 -12.710 1.00 92.62 81 SER A CA 1
ATOM 611 C C . SER A 1 81 ? 5.184 -5.676 -12.569 1.00 92.62 81 SER A C 1
ATOM 613 O O . SER A 1 81 ? 6.291 -6.039 -12.954 1.00 92.62 81 SER A O 1
ATOM 615 N N . TYR A 1 82 ? 4.990 -4.463 -12.040 1.00 90.31 82 TYR A N 1
ATOM 616 C CA . TYR A 1 82 ? 6.078 -3.478 -11.923 1.00 90.31 82 TYR A CA 1
ATOM 617 C C . TYR A 1 82 ? 7.128 -3.882 -10.889 1.00 90.31 82 TYR A C 1
ATOM 619 O O . TYR A 1 82 ? 8.306 -3.571 -11.046 1.00 90.31 82 TYR A O 1
ATOM 627 N N . LEU A 1 83 ? 6.703 -4.561 -9.825 1.00 89.88 83 LEU A N 1
ATOM 628 C CA . LEU A 1 83 ? 7.575 -4.951 -8.720 1.00 89.88 83 LEU A CA 1
ATOM 629 C C . LEU A 1 83 ? 8.181 -6.346 -8.880 1.00 89.88 83 LEU A C 1
ATOM 631 O O . LEU A 1 83 ? 9.044 -6.698 -8.071 1.00 89.88 83 LEU A O 1
ATOM 635 N N . ASP A 1 84 ? 7.745 -7.100 -9.893 1.00 90.56 84 ASP A N 1
ATOM 636 C CA . ASP A 1 84 ? 8.114 -8.500 -10.124 1.00 90.56 84 ASP A CA 1
ATOM 637 C C . ASP A 1 84 ? 7.889 -9.340 -8.849 1.00 90.56 84 ASP A C 1
ATOM 639 O O . ASP A 1 84 ? 8.817 -9.852 -8.216 1.00 90.56 84 ASP A O 1
ATOM 643 N N . ILE A 1 85 ? 6.632 -9.371 -8.390 1.00 89.81 85 ILE A N 1
ATOM 644 C CA . ILE A 1 85 ? 6.206 -10.051 -7.157 1.00 89.81 85 ILE A CA 1
ATOM 645 C C . ILE A 1 85 ? 4.945 -10.882 -7.376 1.00 89.81 85 ILE A C 1
ATOM 647 O O . ILE A 1 85 ? 4.110 -10.559 -8.214 1.00 89.81 85 ILE A O 1
ATOM 651 N N . ASP A 1 86 ? 4.799 -11.924 -6.561 1.00 90.38 86 ASP A N 1
ATOM 652 C CA . ASP A 1 86 ? 3.671 -12.859 -6.625 1.00 90.38 86 ASP A CA 1
ATOM 653 C C . ASP A 1 86 ? 2.419 -12.318 -5.912 1.00 90.38 86 ASP A C 1
ATOM 655 O O . ASP A 1 86 ? 1.297 -12.487 -6.379 1.00 90.38 86 ASP A O 1
ATOM 659 N N . SER A 1 87 ? 2.615 -11.590 -4.808 1.00 90.12 87 SER A N 1
ATOM 660 C CA . SER A 1 87 ? 1.541 -10.915 -4.072 1.00 90.12 87 SER A CA 1
ATOM 661 C C . SER A 1 87 ? 2.016 -9.605 -3.454 1.00 90.12 87 SER A C 1
ATOM 663 O O . SER A 1 87 ? 3.196 -9.457 -3.115 1.00 90.12 87 SER A O 1
ATOM 665 N N . ILE A 1 88 ? 1.102 -8.658 -3.232 1.00 90.69 88 ILE A N 1
ATOM 666 C CA . ILE A 1 88 ? 1.416 -7.388 -2.556 1.00 90.69 88 ILE A CA 1
ATOM 667 C C . ILE A 1 88 ? 1.969 -7.651 -1.150 1.00 90.69 88 ILE A C 1
ATOM 669 O O . ILE A 1 88 ? 2.966 -7.049 -0.748 1.00 90.69 88 ILE A O 1
ATOM 673 N N . GLY A 1 89 ? 1.390 -8.622 -0.438 1.00 88.06 89 GLY A N 1
ATOM 674 C CA . GLY A 1 89 ? 1.861 -9.048 0.878 1.00 88.06 89 GLY A CA 1
ATOM 675 C C . GLY A 1 89 ? 3.301 -9.573 0.867 1.00 88.06 89 GLY A C 1
ATOM 676 O O . GLY A 1 89 ? 4.056 -9.302 1.798 1.00 88.06 89 GLY A O 1
ATOM 677 N N . SER A 1 90 ? 3.735 -10.264 -0.194 1.00 85.62 90 SER A N 1
ATOM 678 C CA . SER A 1 90 ? 5.115 -10.771 -0.314 1.00 85.62 90 SER A CA 1
ATOM 679 C C . SER A 1 90 ? 6.168 -9.661 -0.414 1.00 85.62 90 SER A C 1
ATOM 681 O O . SER A 1 90 ? 7.314 -9.846 -0.000 1.00 85.62 90 SER A O 1
ATOM 683 N N . ALA A 1 91 ? 5.775 -8.493 -0.927 1.00 84.44 91 ALA A N 1
ATOM 684 C CA . ALA A 1 91 ? 6.617 -7.307 -0.984 1.00 84.44 91 ALA A CA 1
ATOM 685 C C . ALA A 1 91 ? 6.669 -6.542 0.338 1.00 84.44 91 ALA A C 1
ATOM 687 O O . ALA A 1 91 ? 7.518 -5.658 0.476 1.00 84.44 91 ALA A O 1
ATOM 688 N N . MET A 1 92 ? 5.787 -6.849 1.295 1.00 83.31 92 MET A N 1
ATOM 689 C CA . MET A 1 92 ? 5.786 -6.183 2.588 1.00 83.31 92 MET A CA 1
ATOM 690 C C . MET A 1 92 ? 7.002 -6.633 3.399 1.00 83.31 92 MET A C 1
ATOM 692 O O . MET A 1 92 ? 7.093 -7.777 3.847 1.00 83.31 92 MET A O 1
ATOM 696 N N . ILE A 1 93 ? 7.967 -5.732 3.553 1.00 76.50 93 ILE A N 1
ATOM 697 C CA . ILE A 1 93 ? 9.153 -5.948 4.371 1.00 76.50 93 ILE A CA 1
ATOM 698 C C . ILE A 1 93 ? 8.735 -5.562 5.786 1.00 76.50 93 ILE A C 1
ATOM 700 O O . ILE A 1 93 ? 8.135 -4.502 5.963 1.00 76.50 93 ILE A O 1
ATOM 704 N N . SER A 1 94 ? 9.037 -6.386 6.795 1.00 59.59 94 SER A N 1
ATOM 705 C CA . SER A 1 94 ? 8.853 -5.954 8.183 1.00 59.59 94 SER A CA 1
ATOM 706 C C . SER A 1 94 ? 9.549 -4.609 8.372 1.00 59.59 94 SER A C 1
ATOM 708 O O . SER A 1 94 ? 10.772 -4.516 8.250 1.00 59.59 94 SER A O 1
ATOM 710 N N . LEU A 1 95 ? 8.755 -3.570 8.631 1.00 50.75 95 LEU A N 1
ATOM 711 C CA . LEU A 1 95 ? 9.273 -2.277 9.047 1.00 50.75 95 LEU A CA 1
ATOM 712 C C . LEU A 1 95 ? 10.079 -2.511 10.334 1.00 50.75 95 LEU A C 1
ATOM 714 O O . LEU A 1 95 ? 9.606 -3.256 11.200 1.00 50.75 95 LEU A O 1
ATOM 718 N N . PRO A 1 96 ? 11.298 -1.958 10.463 1.00 41.41 96 PRO A N 1
ATOM 719 C CA . PRO A 1 96 ? 12.007 -2.019 11.731 1.00 41.41 96 PRO A CA 1
ATOM 720 C C . PRO A 1 96 ? 11.125 -1.363 12.801 1.00 41.41 96 PRO A C 1
ATOM 722 O O . PRO A 1 96 ? 10.610 -0.265 12.584 1.00 41.41 96 PRO A O 1
ATOM 725 N N . GLY A 1 97 ? 10.900 -2.098 13.893 1.00 36.41 97 GLY A N 1
ATOM 726 C CA . GLY A 1 97 ? 10.188 -1.608 15.073 1.00 36.41 97 GLY A CA 1
ATOM 727 C C . GLY A 1 97 ? 10.947 -0.513 15.805 1.00 36.41 97 GLY A C 1
ATOM 728 O O . GLY A 1 97 ? 12.190 -0.445 15.650 1.00 36.41 97 GLY A O 1
#

Nearest PDB structures (foldseek):
  6ify-assembly1_C  TM=4.287E-01  e=3.901E+00  Streptococcus thermophilus ND03
  8jr1-assembly1_7  TM=2.249E-01  e=8.383E+00  Mycobacterium tuberculosis

Secondary structure (DSSP, 8-state):
----PPP--PPP-HHHHHHHHHTHHHHHHS-HHHHHHHHHHHHHHHHHHTT--HHHHHHTTHHHHHHHHHH-HHHHHHHHHHHT-S-TGGG------

Mean predicted aligned error: 5.36 Å

Organism: Hoyosella subflava (strain DSM 45089 / JCM 17490 / NBRC 109087 / DQS3-9A1) (NCBI:txid443218)